Protein AF-M6GHU3-F1 (afdb_monomer)

Structure (mmCIF, N/CA/C/O backbone):
data_AF-M6GHU3-F1
#
_entry.id   AF-M6GHU3-F1
#
loop_
_atom_site.group_PDB
_atom_site.id
_atom_site.type_symbol
_atom_site.label_atom_id
_atom_site.label_alt_id
_atom_site.label_comp_id
_atom_site.label_asym_id
_atom_site.label_entity_id
_atom_site.label_seq_id
_atom_site.pdbx_PDB_ins_code
_atom_site.Cartn_x
_atom_site.Cartn_y
_atom_site.Cartn_z
_atom_site.occupancy
_atom_site.B_iso_or_equiv
_atom_site.auth_seq_id
_atom_site.auth_comp_id
_atom_site.auth_asym_id
_atom_site.auth_atom_id
_atom_site.pdbx_PDB_model_num
ATOM 1 N N . MET A 1 1 ? -12.593 26.810 13.666 1.00 51.78 1 MET A N 1
ATOM 2 C CA . MET A 1 1 ? -11.668 25.716 14.019 1.00 51.78 1 MET A CA 1
ATOM 3 C C . MET A 1 1 ? -11.272 25.063 12.717 1.00 51.78 1 MET A C 1
ATOM 5 O O . MET A 1 1 ? -12.172 24.747 11.953 1.00 51.78 1 MET A O 1
ATOM 9 N N . GLU A 1 2 ? -9.980 24.941 12.426 1.00 63.31 2 GLU A N 1
ATOM 10 C CA . GLU A 1 2 ? -9.540 24.060 11.341 1.00 63.31 2 GLU A CA 1
ATOM 11 C C . GLU A 1 2 ? -9.870 22.625 11.755 1.00 63.31 2 GLU A C 1
ATOM 13 O O . GLU A 1 2 ? -9.458 22.177 12.827 1.00 63.31 2 GLU A O 1
ATOM 18 N N . GLU A 1 3 ? -10.674 21.930 10.951 1.00 57.91 3 GLU A N 1
ATOM 19 C CA . GLU A 1 3 ? -10.916 20.504 11.143 1.00 57.91 3 GLU A CA 1
ATOM 20 C C . GLU A 1 3 ? -9.586 19.774 10.977 1.00 57.91 3 GLU A C 1
ATOM 22 O O . GLU A 1 3 ? -9.006 19.720 9.894 1.00 57.91 3 GLU A O 1
ATOM 27 N N . THR A 1 4 ? -9.063 19.241 12.077 1.00 66.81 4 THR A N 1
ATOM 28 C CA . THR A 1 4 ? -7.858 18.421 12.036 1.00 66.81 4 THR A CA 1
ATOM 29 C C . THR A 1 4 ? -8.267 17.055 11.503 1.00 66.81 4 THR A C 1
ATOM 31 O O . THR A 1 4 ? -8.724 16.204 12.260 1.00 66.81 4 THR A O 1
ATOM 34 N N . ILE A 1 5 ? -8.168 16.856 10.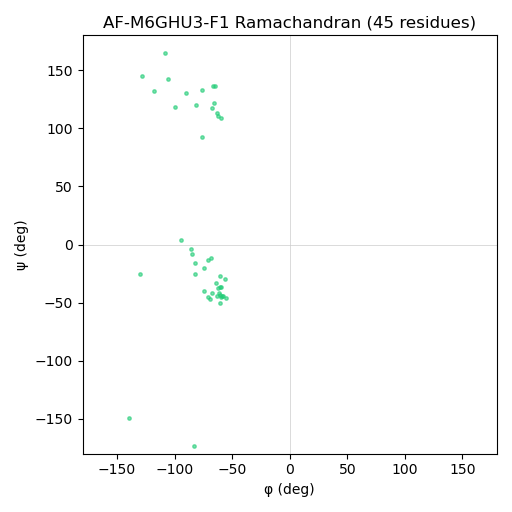188 1.00 68.88 5 ILE A N 1
ATOM 35 C CA . ILE A 1 5 ? -8.415 15.543 9.589 1.00 68.88 5 ILE A CA 1
ATOM 36 C C . ILE A 1 5 ? -7.280 14.617 10.052 1.00 68.88 5 ILE A C 1
ATOM 38 O O . ILE A 1 5 ? -6.115 14.896 9.745 1.00 68.88 5 ILE A O 1
ATOM 42 N N . PRO A 1 6 ? -7.568 13.536 10.800 1.00 69.88 6 PRO A N 1
ATOM 43 C CA . PRO A 1 6 ? -6.542 12.580 11.178 1.00 69.88 6 PRO A CA 1
ATOM 44 C C . PRO A 1 6 ? -5.992 11.929 9.907 1.00 69.88 6 PRO A C 1
ATOM 46 O O . PRO A 1 6 ? -6.701 11.221 9.195 1.00 69.88 6 PRO A O 1
ATOM 49 N N . TYR A 1 7 ? -4.723 12.197 9.602 1.00 73.81 7 TYR A N 1
ATOM 50 C CA . TYR A 1 7 ? -4.037 11.567 8.484 1.00 73.81 7 TYR A CA 1
ATOM 51 C C . TYR A 1 7 ? -3.371 10.282 8.968 1.00 73.81 7 TYR A C 1
ATOM 53 O O . TYR A 1 7 ? -2.649 10.261 9.966 1.00 73.81 7 TYR A O 1
ATOM 61 N N . TRP A 1 8 ? -3.602 9.197 8.241 1.00 74.88 8 TRP A N 1
ATOM 62 C CA . TRP A 1 8 ? -2.892 7.948 8.453 1.00 74.88 8 TRP A CA 1
ATOM 63 C C . TRP A 1 8 ? -1.786 7.831 7.408 1.00 74.88 8 TRP A C 1
ATOM 65 O O . TRP A 1 8 ? -2.053 7.812 6.207 1.00 74.88 8 TRP A O 1
ATOM 75 N N . LYS A 1 9 ? -0.534 7.772 7.868 1.00 77.69 9 LYS A N 1
ATOM 76 C CA . LYS A 1 9 ? 0.587 7.383 7.013 1.00 77.69 9 LYS A CA 1
ATOM 77 C C . LYS A 1 9 ? 0.622 5.862 6.938 1.00 77.69 9 LYS A C 1
ATOM 79 O O . LYS A 1 9 ? 0.727 5.191 7.964 1.00 77.69 9 LYS A O 1
ATOM 84 N N . VAL A 1 10 ? 0.491 5.341 5.726 1.00 76.25 10 VAL A N 1
ATOM 85 C CA . VAL A 1 10 ? 0.699 3.921 5.445 1.00 76.25 10 VAL A CA 1
ATOM 86 C C . VAL A 1 10 ? 2.201 3.685 5.428 1.00 76.25 10 VAL A C 1
ATOM 88 O O . VAL A 1 10 ? 2.927 4.477 4.840 1.00 76.25 10 VAL A O 1
ATOM 91 N N . GLU A 1 11 ? 2.658 2.638 6.102 1.00 76.00 11 GLU A N 1
ATOM 92 C CA . GLU A 1 11 ? 4.082 2.325 6.188 1.00 76.00 11 GLU A CA 1
ATOM 93 C C . GLU A 1 11 ? 4.650 1.917 4.821 1.00 76.00 11 GLU A C 1
ATOM 95 O O . GLU A 1 11 ? 4.056 1.103 4.110 1.00 76.00 11 GLU A O 1
ATOM 100 N N . ASP A 1 12 ? 5.830 2.442 4.488 1.00 70.25 12 ASP A N 1
ATOM 101 C CA . ASP A 1 12 ? 6.472 2.284 3.176 1.00 70.25 12 ASP A CA 1
ATOM 102 C C . ASP A 1 12 ? 6.761 0.815 2.819 1.00 70.25 12 ASP A C 1
ATOM 104 O O . ASP A 1 12 ? 6.771 0.451 1.647 1.00 70.25 12 ASP A O 1
ATOM 108 N N . PHE A 1 13 ? 6.945 -0.058 3.819 1.00 79.88 13 PHE A N 1
ATOM 109 C CA . PHE A 1 13 ? 7.219 -1.484 3.597 1.00 79.88 13 PHE A CA 1
ATOM 110 C C . PHE A 1 13 ? 6.029 -2.256 3.007 1.00 79.88 13 PHE A C 1
ATOM 112 O O . PHE A 1 13 ? 6.187 -3.413 2.615 1.00 79.88 13 PHE A O 1
ATOM 119 N N . LEU A 1 14 ? 4.834 -1.655 2.972 1.00 85.06 14 LEU A N 1
ATOM 120 C CA . LEU A 1 14 ? 3.634 -2.308 2.455 1.00 85.06 14 LEU A CA 1
ATOM 121 C C . LEU A 1 14 ? 3.622 -2.404 0.921 1.00 85.06 14 LEU A C 1
ATOM 123 O O . LEU A 1 14 ? 2.886 -3.225 0.364 1.00 85.06 14 LEU A O 1
ATOM 127 N N . PHE A 1 15 ? 4.413 -1.565 0.249 1.00 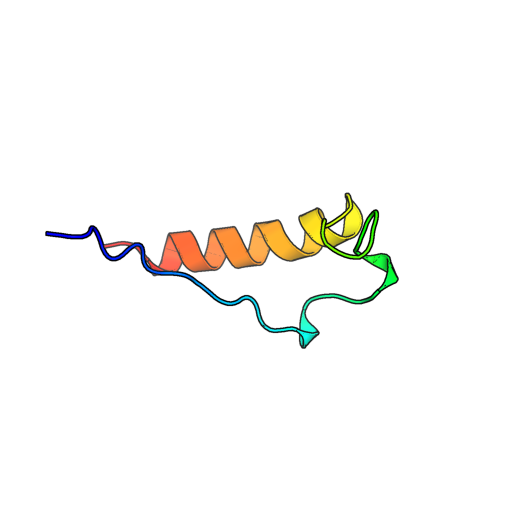90.25 15 PHE A N 1
ATOM 128 C CA . PHE A 1 15 ? 4.395 -1.418 -1.200 1.00 90.25 15 PHE A CA 1
ATOM 129 C C . PHE A 1 15 ? 5.790 -1.553 -1.803 1.00 90.25 15 PHE A C 1
ATOM 131 O O . PHE A 1 15 ? 6.791 -1.105 -1.251 1.00 90.25 15 PHE A O 1
ATOM 138 N N . GLU A 1 16 ? 5.837 -2.139 -2.989 1.00 92.00 16 GLU A N 1
ATOM 139 C CA . GLU A 1 16 ? 7.016 -2.188 -3.844 1.00 92.00 16 GLU A CA 1
ATOM 140 C C . GLU A 1 16 ? 6.810 -1.267 -5.049 1.00 92.00 16 GLU A C 1
ATOM 142 O O . GLU A 1 16 ? 5.686 -0.896 -5.379 1.00 92.00 16 GLU A O 1
ATOM 147 N N . GLN A 1 17 ? 7.877 -0.934 -5.778 1.00 91.25 17 GLN A N 1
ATOM 148 C CA . GLN A 1 17 ? 7.772 -0.073 -6.965 1.00 91.25 17 GLN A CA 1
ATOM 149 C C . GLN A 1 17 ? 6.779 -0.615 -8.015 1.00 91.25 17 GLN A C 1
ATOM 151 O O . GLN A 1 17 ? 6.136 0.154 -8.723 1.00 91.25 17 GLN A O 1
ATOM 156 N N . SER A 1 18 ? 6.620 -1.939 -8.088 1.00 93.44 18 SER A N 1
ATOM 157 C CA . SER A 1 18 ? 5.686 -2.628 -8.985 1.00 93.44 18 SER A CA 1
ATOM 158 C C . SER A 1 18 ? 4.207 -2.462 -8.605 1.00 93.44 18 SER A C 1
ATOM 160 O O . SER A 1 18 ? 3.335 -2.770 -9.419 1.00 93.44 18 SER A O 1
ATOM 162 N N . ASP A 1 19 ? 3.900 -1.965 -7.406 1.00 94.50 19 ASP A N 1
ATOM 163 C CA . ASP A 1 19 ? 2.534 -1.732 -6.924 1.00 94.50 19 ASP A CA 1
ATOM 164 C C . ASP A 1 19 ? 1.967 -0.372 -7.347 1.00 94.50 19 ASP A C 1
ATOM 166 O O . ASP A 1 19 ? 0.792 -0.086 -7.097 1.00 94.50 19 ASP A O 1
ATOM 170 N N . PHE A 1 20 ? 2.766 0.459 -8.013 1.00 93.81 20 PHE A N 1
ATOM 171 C CA . PHE A 1 20 ? 2.351 1.775 -8.473 1.00 93.81 20 PHE A CA 1
ATOM 172 C C 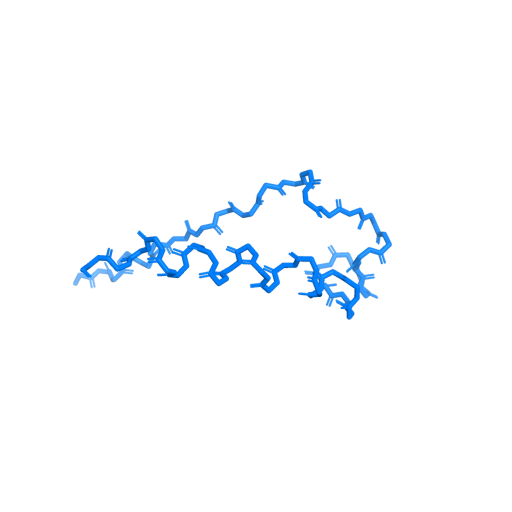. PHE A 1 20 ? 2.133 1.793 -9.993 1.00 93.81 20 PHE A C 1
ATOM 174 O O . PHE A 1 20 ? 2.803 1.093 -10.754 1.00 93.81 20 PHE A O 1
ATOM 181 N N . GLY A 1 21 ? 1.115 2.530 -10.442 1.00 89.19 21 GLY A N 1
ATOM 182 C CA . GLY A 1 21 ? 0.848 2.767 -11.869 1.00 89.19 21 GLY A CA 1
ATOM 183 C C . GLY A 1 21 ? 1.710 3.897 -12.437 1.00 89.19 21 GLY A C 1
ATOM 184 O O . GLY A 1 21 ? 2.007 3.918 -13.628 1.00 89.19 21 GLY A O 1
ATOM 185 N N . ASP A 1 22 ? 2.138 4.798 -11.556 1.00 90.38 22 ASP A N 1
ATOM 186 C CA . ASP A 1 22 ? 3.163 5.819 -11.764 1.00 90.38 22 ASP A CA 1
ATOM 187 C C . ASP A 1 22 ? 4.026 5.920 -10.488 1.00 90.38 22 ASP A C 1
ATOM 189 O O . ASP A 1 22 ? 4.217 4.915 -9.822 1.00 90.38 22 ASP A O 1
ATOM 193 N N . TYR A 1 23 ? 4.597 7.070 -10.129 1.00 79.44 23 TYR A N 1
ATOM 194 C CA . TYR A 1 23 ? 5.377 7.212 -8.885 1.00 79.44 23 TYR A CA 1
ATOM 195 C C . TYR A 1 23 ? 4.555 7.747 -7.692 1.00 79.44 23 TYR A C 1
ATOM 197 O O . TYR A 1 23 ? 5.111 7.991 -6.623 1.00 79.44 23 TYR A O 1
ATOM 205 N N . THR A 1 24 ? 3.247 7.954 -7.866 1.00 83.31 24 THR A N 1
ATOM 206 C CA . THR A 1 24 ? 2.328 8.575 -6.891 1.00 83.31 24 THR A CA 1
ATOM 207 C C . THR A 1 24 ? 1.040 7.788 -6.636 1.00 83.31 24 THR A C 1
ATOM 209 O O . THR A 1 24 ? 0.459 7.919 -5.561 1.00 83.31 24 THR A O 1
ATOM 212 N N . HIS A 1 25 ? 0.588 6.962 -7.581 1.00 91.50 25 HIS A N 1
ATOM 213 C CA . HIS A 1 25 ? -0.700 6.274 -7.532 1.00 91.50 25 HIS A CA 1
ATOM 214 C C . HIS A 1 25 ? -0.520 4.761 -7.503 1.00 91.50 25 HIS A C 1
ATOM 216 O O . HIS A 1 25 ? 0.188 4.188 -8.334 1.00 91.50 25 HIS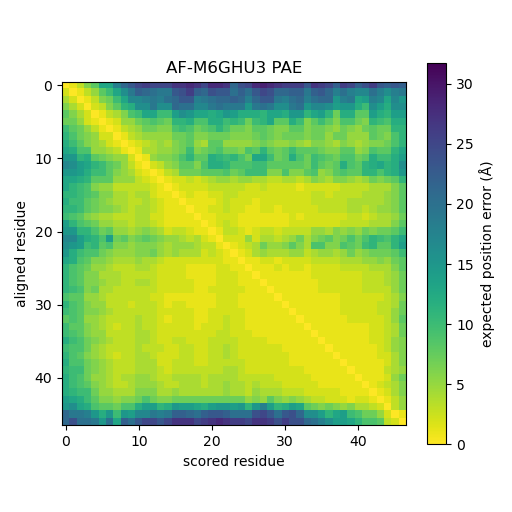 A O 1
ATOM 222 N N . LEU A 1 26 ? -1.226 4.098 -6.587 1.00 93.88 26 LEU A N 1
ATOM 223 C CA . LEU A 1 26 ? -1.300 2.641 -6.553 1.00 93.88 26 LEU A CA 1
ATOM 224 C C . LEU A 1 26 ? -2.004 2.112 -7.808 1.00 93.88 26 LEU A C 1
ATOM 226 O O . LEU A 1 26 ? -3.054 2.616 -8.214 1.00 93.88 26 LEU A O 1
ATOM 230 N N . ASN A 1 27 ? -1.449 1.059 -8.401 1.00 95.06 27 ASN A N 1
ATOM 231 C CA . ASN A 1 27 ? -2.133 0.277 -9.425 1.00 95.06 27 ASN A CA 1
ATOM 232 C C . ASN A 1 27 ? -3.058 -0.772 -8.779 1.00 95.06 27 ASN A C 1
ATOM 234 O O . ASN A 1 27 ? -3.249 -0.816 -7.564 1.00 95.06 27 ASN A O 1
ATOM 238 N N . THR A 1 28 ? -3.643 -1.657 -9.588 1.00 96.81 28 THR A N 1
ATOM 239 C CA . THR A 1 28 ? -4.547 -2.706 -9.093 1.00 96.81 28 THR A CA 1
ATOM 240 C C . THR A 1 28 ? -3.888 -3.650 -8.080 1.00 96.81 28 THR A C 1
ATOM 242 O O . THR A 1 28 ? -4.558 -4.080 -7.141 1.00 96.81 28 THR A O 1
ATOM 245 N N . CYS A 1 29 ? -2.606 -3.985 -8.240 1.00 95.00 29 CYS A N 1
ATOM 246 C CA . CYS A 1 29 ? -1.872 -4.821 -7.286 1.00 95.00 29 CYS A CA 1
ATOM 247 C C . CYS A 1 29 ? -1.652 -4.078 -5.964 1.00 95.00 29 CYS A C 1
ATOM 249 O O . CYS A 1 29 ? -1.999 -4.614 -4.910 1.00 95.00 29 CYS A O 1
ATOM 251 N N . GLY A 1 30 ? -1.209 -2.819 -6.023 1.00 94.69 30 GLY A N 1
ATOM 252 C CA . GLY A 1 30 ? -1.073 -1.970 -4.840 1.00 94.69 30 GLY A CA 1
ATOM 253 C C . GLY A 1 30 ? -2.390 -1.780 -4.092 1.00 94.69 30 GLY A C 1
ATOM 254 O O . GLY A 1 30 ? -2.454 -1.966 -2.878 1.00 94.69 30 GLY A O 1
ATOM 255 N N . MET A 1 31 ? -3.486 -1.533 -4.811 1.00 95.00 31 MET A N 1
ATOM 256 C CA . MET A 1 31 ? -4.818 -1.422 -4.210 1.00 95.00 31 MET A CA 1
ATOM 257 C C . MET A 1 31 ? -5.268 -2.722 -3.533 1.00 95.00 31 MET A C 1
ATOM 259 O O . MET A 1 31 ? -5.866 -2.671 -2.459 1.00 95.00 31 MET A O 1
ATOM 263 N N . LYS A 1 32 ? -4.949 -3.894 -4.098 1.00 95.25 32 LYS A N 1
ATOM 264 C CA . LYS A 1 32 ? -5.243 -5.188 -3.455 1.00 95.25 32 LYS A CA 1
ATOM 265 C C . LYS A 1 32 ? -4.491 -5.377 -2.136 1.00 95.25 32 LYS A C 1
ATOM 267 O O . LYS A 1 32 ? -5.045 -6.003 -1.238 1.00 95.25 32 LYS A O 1
ATOM 272 N N . LYS A 1 33 ? -3.271 -4.840 -2.010 1.00 93.19 33 LYS A N 1
ATOM 273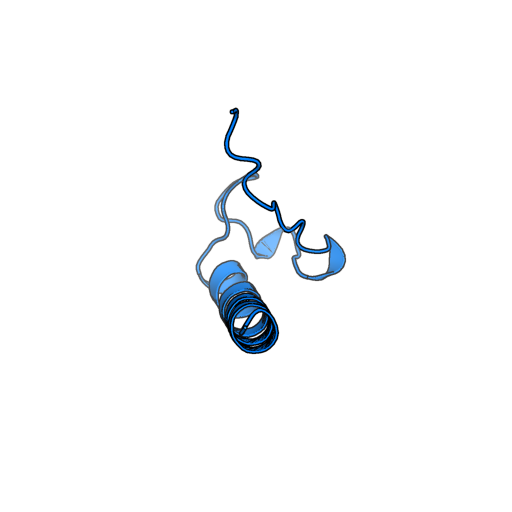 C CA . LYS A 1 33 ? -2.512 -4.829 -0.746 1.00 93.19 33 LYS A CA 1
ATOM 274 C C . LYS A 1 33 ? -3.073 -3.804 0.243 1.00 93.19 33 LYS A C 1
ATOM 276 O O . LYS A 1 33 ? -3.186 -4.093 1.430 1.00 93.19 33 LYS A O 1
ATOM 281 N N . PHE A 1 34 ? -3.462 -2.628 -0.248 1.00 92.44 34 PHE A N 1
ATOM 282 C CA . PHE A 1 34 ? -3.935 -1.521 0.581 1.00 92.44 34 PHE A CA 1
ATOM 283 C C . PHE A 1 34 ? -5.319 -1.759 1.197 1.00 92.44 34 PHE A C 1
ATOM 285 O O . PHE A 1 34 ? -5.513 -1.504 2.385 1.00 92.44 34 PHE A O 1
ATOM 292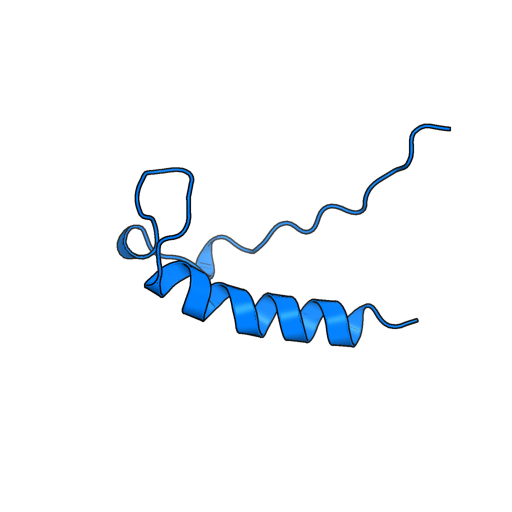 N N . VAL A 1 35 ? -6.284 -2.250 0.411 1.00 92.94 35 VAL A N 1
ATOM 293 C CA . VAL A 1 35 ? -7.695 -2.363 0.827 1.00 92.94 35 VAL A CA 1
ATOM 294 C C . VAL A 1 35 ? -7.885 -3.167 2.126 1.00 92.94 35 VAL A C 1
ATOM 296 O O . VAL A 1 35 ? -8.603 -2.677 2.996 1.00 92.94 35 VAL A O 1
ATOM 299 N N . PRO A 1 36 ? -7.252 -4.340 2.328 1.00 92.19 36 PRO A N 1
ATOM 300 C CA . PRO A 1 36 ? -7.365 -5.083 3.585 1.00 92.19 36 PRO A CA 1
ATOM 301 C C . PRO A 1 36 ? -6.840 -4.315 4.802 1.00 92.19 36 PRO A C 1
ATOM 303 O O . PRO A 1 36 ? -7.495 -4.305 5.841 1.00 92.19 36 PRO A O 1
ATOM 306 N N . VAL A 1 37 ? -5.698 -3.629 4.670 1.00 89.62 37 VAL A N 1
ATOM 307 C CA . VAL A 1 37 ? -5.112 -2.834 5.764 1.00 89.62 37 VAL A CA 1
ATOM 308 C C . VAL A 1 37 ? -6.003 -1.640 6.086 1.00 89.62 37 VAL A C 1
ATOM 310 O O . VAL A 1 37 ? -6.252 -1.345 7.253 1.00 89.62 37 VAL A O 1
ATOM 313 N N . LEU A 1 38 ? -6.537 -0.973 5.059 1.00 89.19 38 LEU A N 1
ATOM 314 C CA . LEU A 1 38 ? -7.507 0.101 5.249 1.00 89.19 38 LEU A CA 1
ATOM 315 C C . LEU A 1 38 ? -8.766 -0.408 5.970 1.00 89.19 38 LEU A C 1
ATOM 317 O O . LEU A 1 38 ? -9.238 0.248 6.895 1.00 89.19 38 LEU A O 1
ATOM 321 N N . ALA A 1 39 ? -9.289 -1.576 5.587 1.00 90.94 39 ALA A N 1
ATOM 322 C CA . ALA A 1 39 ? -10.462 -2.174 6.222 1.00 90.94 39 ALA A CA 1
ATOM 323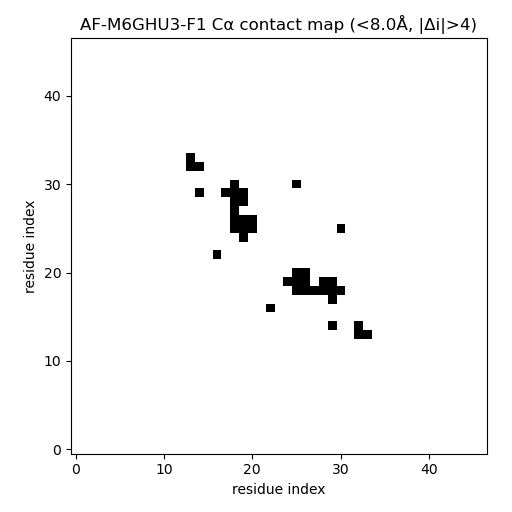 C C . ALA A 1 39 ? -10.211 -2.527 7.698 1.00 90.94 39 ALA A C 1
ATOM 325 O O . ALA A 1 39 ? -11.041 -2.204 8.547 1.00 90.94 39 ALA A O 1
ATOM 326 N N . GLU A 1 40 ? -9.059 -3.124 8.020 1.00 88.75 40 GLU A N 1
ATOM 327 C CA . GLU A 1 40 ? -8.646 -3.394 9.402 1.00 88.75 40 GLU A CA 1
ATOM 328 C C . GLU A 1 40 ? -8.547 -2.098 10.214 1.00 88.75 40 GLU A C 1
ATOM 330 O O . GLU A 1 40 ? -9.070 -2.013 11.326 1.00 88.75 40 GLU A O 1
ATOM 335 N N . ARG A 1 41 ? -7.927 -1.055 9.650 1.00 83.75 41 ARG A N 1
ATOM 336 C CA . ARG A 1 41 ? -7.826 0.254 10.303 1.00 83.75 41 ARG A CA 1
ATOM 337 C C . ARG A 1 41 ? -9.199 0.845 10.577 1.00 83.75 41 ARG A C 1
ATOM 339 O O . ARG A 1 41 ? -9.448 1.216 11.715 1.00 83.75 41 ARG A O 1
ATOM 346 N N . ILE A 1 42 ? -10.085 0.895 9.584 1.00 85.94 42 ILE A N 1
ATOM 347 C CA . ILE A 1 42 ? -11.455 1.397 9.764 1.00 85.94 42 ILE A CA 1
ATOM 3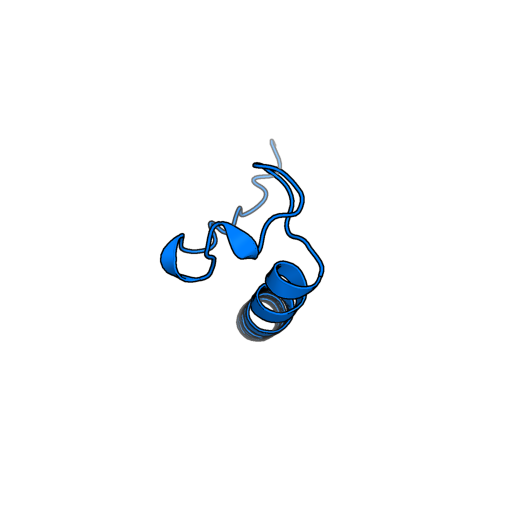48 C C . ILE A 1 42 ? -12.182 0.586 10.845 1.00 85.94 42 ILE A C 1
ATOM 350 O O . ILE A 1 42 ? -12.798 1.173 11.729 1.00 85.94 42 ILE A O 1
ATOM 354 N N . SER A 1 43 ? -12.052 -0.744 10.831 1.00 85.81 43 SER A N 1
ATOM 355 C CA . SER A 1 43 ? -12.645 -1.615 11.852 1.00 85.81 43 SER A CA 1
ATOM 356 C C . SER A 1 43 ? -12.115 -1.325 13.261 1.00 85.81 43 SER A C 1
ATOM 358 O O . SER A 1 43 ? -12.882 -1.408 14.218 1.00 85.81 43 SER A O 1
ATOM 360 N N . ASN A 1 44 ? -10.831 -0.979 13.387 1.00 81.88 44 ASN A N 1
ATOM 361 C CA . ASN A 1 44 ? -10.178 -0.618 14.649 1.00 81.88 44 ASN A CA 1
ATOM 362 C C . ASN A 1 44 ? -10.401 0.852 15.061 1.00 81.88 44 ASN A C 1
ATOM 364 O O . ASN A 1 44 ? -10.131 1.201 16.207 1.00 81.88 44 ASN A O 1
ATOM 368 N N . PHE A 1 45 ? -10.850 1.718 14.143 1.00 71.19 45 PHE A N 1
ATOM 369 C CA . PHE A 1 45 ? -11.171 3.129 14.400 1.00 71.19 45 PHE A CA 1
ATOM 370 C C . PHE A 1 45 ? -12.598 3.345 14.935 1.00 71.19 45 PHE A C 1
ATOM 372 O O . PHE A 1 45 ? -12.905 4.457 15.361 1.00 71.19 45 PHE A O 1
ATOM 379 N N . ASN A 1 46 ? -13.445 2.311 14.960 1.00 53.66 46 ASN A N 1
ATOM 380 C CA . ASN A 1 46 ? -14.673 2.299 15.766 1.00 53.66 46 ASN A CA 1
ATOM 381 C C . ASN A 1 46 ? -14.273 2.483 17.251 1.00 53.66 46 ASN A C 1
ATOM 383 O O . ASN A 1 46 ? -13.548 1.641 17.780 1.00 53.66 46 ASN A O 1
ATOM 387 N N . LEU A 1 47 ? -14.523 3.612 17.939 1.00 50.81 47 LEU A N 1
ATOM 388 C CA . LEU A 1 47 ? -15.833 4.203 18.283 1.00 50.81 47 LEU A CA 1
ATOM 389 C C . LEU A 1 47 ? -16.834 3.160 18.783 1.00 50.81 47 LEU A C 1
ATOM 391 O O . LEU A 1 47 ? -17.247 2.303 17.974 1.00 50.81 47 LEU A O 1
#

Radius of gyration: 13.03 Å; Cα contacts (8 Å, |Δi|>4): 20; chains: 1; bounding box: 24×31×30 Å

pLDDT: mean 82.75, std 12.59, range [50.81, 96.81]

Secondary structure (DSSP, 8-state):
------PPPPPGGG--GGGBSSSSSB-HHHHHHHHHHHHHHHHHH--

Sequence (47 aa):
MEETIPYWKVEDFLFEQSDFGDYTHLNTCGMKKFVPVLAERISNFNL

Solvent-accessible surface area (backbone atoms only — not comparable to full-atom values): 3128 Å² total; per-residue (Å²): 129,84,82,80,75,86,79,80,83,77,65,72,88,77,60,56,81,85,22,31,72,55,98,85,43,68,26,74,66,28,45,65,58,45,52,60,56,52,50,52,48,56,65,66,63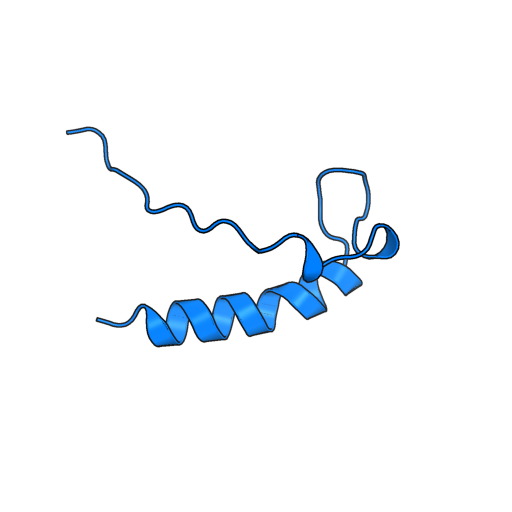,57,128

Organism: NCBI:txid1001590

Foldseek 3Di:
DPPPDDDDDDDPVLDDPVQAPDNPHGDPNVCVSVVVVVVVVVVVPDD

Mean predicted aligned error: 6.38 Å